Protein AF-A0AAJ1AAQ7-F1 (afdb_monomer)

Radius of gyration: 26.64 Å; Cα contacts (8 Å, |Δi|>4): 110; chains: 1; bounding box: 51×43×92 Å

Secondary structure 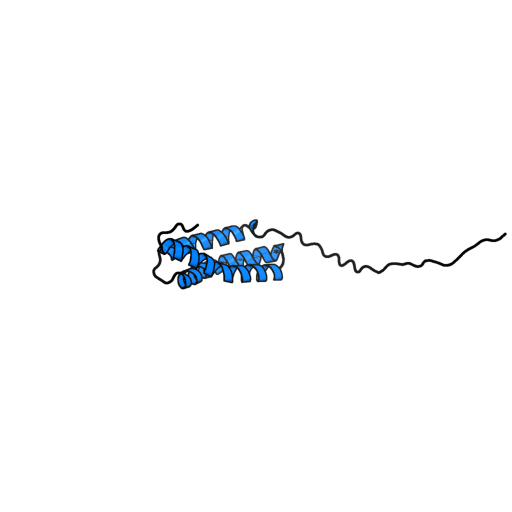(DSSP, 8-state):
-------------------------PPPGGGSHHHHHHHHHHHHHHHHHTTSSS-HHHHHHHHHHTTHHHHHHHHHHHHHHT-HHHHHHHHHHHHHHHHHHHHHHHHHHHTT----

Foldseek 3Di:
DDDDDDDDPPPPDPPPPPPPPPVQPDDDLCPDVLVVVLVVQLVVQLVVLLPDDDQLLVSLLVSLVSSVVSLVVSLVVCCVRVNNVCSCVVSVVVSVVRSVLSSQLSVCVVVVHDSD

pLDDT: mean 84.9, std 18.65, range [39.56, 98.0]

Structure (mmCIF, N/CA/C/O backbone):
data_AF-A0AAJ1AAQ7-F1
#
_entry.id   AF-A0AAJ1AAQ7-F1
#
loop_
_atom_site.group_PDB
_atom_site.id
_atom_site.type_symbol
_atom_site.label_atom_id
_atom_site.label_alt_id
_atom_site.label_comp_id
_atom_site.label_asym_id
_atom_site.label_entity_id
_atom_site.label_seq_id
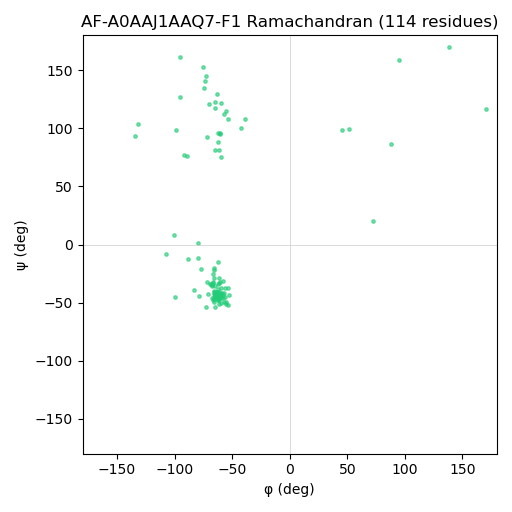_atom_site.pdbx_PDB_ins_code
_atom_site.Cartn_x
_atom_site.Cartn_y
_atom_site.Cartn_z
_atom_site.occupancy
_atom_site.B_iso_or_equiv
_atom_site.auth_seq_id
_atom_site.auth_comp_id
_atom_site.auth_asym_id
_atom_site.auth_atom_id
_atom_site.pdbx_PDB_model_num
ATOM 1 N N . MET A 1 1 ? 27.001 35.365 -73.542 1.00 43.84 1 MET A N 1
ATOM 2 C CA . MET A 1 1 ? 26.965 33.899 -73.308 1.00 43.84 1 MET A CA 1
ATOM 3 C C . MET A 1 1 ? 28.030 33.542 -72.273 1.00 43.84 1 MET A C 1
ATOM 5 O O . MET A 1 1 ? 29.065 34.190 -72.309 1.00 43.84 1 MET A O 1
ATOM 9 N N . LYS A 1 2 ? 27.779 32.520 -71.428 1.00 39.56 2 LYS A N 1
ATOM 10 C CA . LYS A 1 2 ? 28.478 32.114 -70.172 1.00 39.56 2 LYS A CA 1
ATOM 11 C C . LYS A 1 2 ? 27.906 32.835 -68.935 1.00 39.56 2 LYS A C 1
ATOM 13 O O . LYS A 1 2 ? 28.251 33.979 -68.701 1.00 39.56 2 LYS A O 1
ATOM 18 N N . ARG A 1 3 ? 26.845 32.361 -68.259 1.00 47.19 3 ARG A N 1
ATOM 19 C CA . ARG A 1 3 ? 26.641 31.109 -67.483 1.00 47.19 3 ARG A CA 1
ATOM 20 C C . ARG A 1 3 ? 27.742 30.877 -66.436 1.00 47.19 3 ARG A C 1
ATOM 22 O O . ARG A 1 3 ? 28.784 30.349 -66.794 1.00 47.19 3 ARG A O 1
ATOM 29 N N . LEU A 1 4 ? 27.484 31.214 -65.169 1.00 47.47 4 LEU A N 1
ATOM 30 C CA . LEU A 1 4 ? 27.125 30.261 -64.099 1.00 47.47 4 LEU A CA 1
ATOM 31 C C . LEU A 1 4 ? 27.141 30.970 -62.736 1.00 47.47 4 LEU A C 1
ATOM 33 O O . LEU A 1 4 ? 28.167 31.456 -62.275 1.00 47.47 4 LEU A O 1
ATOM 37 N N . VAL A 1 5 ? 25.961 31.020 -62.121 1.00 51.69 5 VAL A N 1
ATOM 38 C CA . VAL A 1 5 ? 25.718 31.423 -60.736 1.00 51.69 5 VAL A CA 1
ATOM 39 C C . VAL A 1 5 ? 26.277 30.328 -59.832 1.00 51.69 5 VAL A C 1
ATOM 41 O O . VAL A 1 5 ? 25.856 29.179 -59.936 1.00 51.69 5 VAL A O 1
ATOM 44 N N . ALA A 1 6 ? 27.217 30.678 -58.961 1.00 51.34 6 ALA A N 1
ATOM 45 C CA . ALA A 1 6 ? 27.731 29.796 -57.926 1.00 51.34 6 ALA A CA 1
ATOM 46 C C . ALA A 1 6 ? 27.805 30.576 -56.611 1.00 51.34 6 ALA A C 1
ATOM 48 O O . ALA A 1 6 ? 28.789 31.251 -56.335 1.00 51.34 6 ALA A O 1
ATOM 49 N N . LEU A 1 7 ? 26.749 30.483 -55.806 1.00 49.62 7 LEU A N 1
ATOM 50 C CA . LEU A 1 7 ? 26.828 30.721 -54.369 1.00 49.62 7 LEU A CA 1
ATOM 51 C C . LEU A 1 7 ? 26.107 29.562 -53.692 1.00 49.62 7 LEU A C 1
ATOM 53 O O . LEU A 1 7 ? 24.889 29.406 -53.767 1.00 49.62 7 LEU A O 1
ATOM 57 N N . ALA A 1 8 ? 26.942 28.684 -53.154 1.00 47.19 8 ALA A N 1
ATOM 58 C CA . ALA A 1 8 ? 26.595 27.430 -52.534 1.00 47.19 8 ALA A CA 1
ATOM 59 C C . ALA A 1 8 ? 25.775 27.669 -51.260 1.00 47.19 8 ALA A C 1
ATOM 61 O O . ALA A 1 8 ? 26.263 28.235 -50.285 1.00 47.19 8 ALA A O 1
ATOM 62 N N . PHE A 1 9 ? 24.537 27.180 -51.263 1.00 45.97 9 PHE A N 1
ATOM 63 C CA . PHE A 1 9 ? 23.791 26.892 -50.045 1.00 45.97 9 PHE A CA 1
ATOM 64 C C . PHE A 1 9 ? 24.414 25.656 -49.386 1.00 45.97 9 PHE A C 1
ATOM 66 O O . PHE A 1 9 ? 24.057 24.525 -49.704 1.00 45.97 9 PHE A O 1
ATOM 73 N N . ILE A 1 10 ? 25.360 25.863 -48.471 1.00 54.75 10 ILE A N 1
ATOM 74 C CA . ILE A 1 10 ? 25.807 24.814 -47.549 1.00 54.75 10 ILE A CA 1
ATOM 75 C C . ILE A 1 10 ? 24.947 24.935 -46.291 1.00 54.75 10 ILE A C 1
ATOM 77 O O . ILE A 1 10 ? 25.358 25.479 -45.272 1.00 54.75 10 ILE A O 1
ATOM 81 N N . ALA A 1 11 ? 23.711 24.448 -46.388 1.00 55.31 11 ALA A N 1
ATOM 82 C CA . ALA A 1 11 ? 22.919 24.066 -45.228 1.00 55.31 11 ALA A CA 1
ATOM 83 C C . ALA A 1 11 ? 23.226 22.592 -44.944 1.00 55.31 11 ALA A C 1
ATOM 85 O O . ALA A 1 11 ? 22.460 21.705 -45.310 1.00 55.31 11 ALA A O 1
ATOM 86 N N . VAL A 1 12 ? 24.394 22.316 -44.361 1.00 55.41 12 VAL A N 1
ATOM 87 C CA . VAL A 1 12 ? 24.720 20.962 -43.905 1.00 55.41 12 VAL A CA 1
ATOM 88 C C . VAL A 1 12 ? 24.459 20.906 -42.416 1.00 55.41 12 VAL A C 1
ATOM 90 O O . VAL A 1 12 ? 25.258 21.358 -41.604 1.00 55.41 12 VAL A O 1
ATOM 93 N N . ALA A 1 13 ? 23.272 20.370 -42.140 1.00 51.84 13 ALA A N 1
ATOM 94 C CA . ALA A 1 13 ? 22.946 19.542 -40.999 1.00 51.84 13 ALA A CA 1
ATOM 95 C C . ALA A 1 13 ? 23.481 20.059 -39.662 1.00 51.84 13 ALA A C 1
ATOM 97 O O . ALA A 1 13 ? 24.589 19.742 -39.231 1.00 51.84 13 ALA A O 1
ATOM 98 N N . SER A 1 14 ? 22.590 20.733 -38.931 1.00 42.47 14 SER A N 1
ATOM 99 C CA . SER A 1 14 ? 22.475 20.468 -37.503 1.00 42.47 14 SER A CA 1
ATOM 100 C C . SER A 1 14 ? 22.624 18.961 -37.315 1.00 42.47 14 SER A C 1
ATOM 102 O O . SER A 1 14 ? 21.748 18.200 -37.736 1.00 42.47 14 SER A O 1
ATOM 104 N N . VAL A 1 15 ? 23.755 18.535 -36.758 1.00 49.94 15 VAL A N 1
ATOM 105 C CA . VAL A 1 15 ? 23.908 17.199 -36.204 1.00 49.94 15 VAL A CA 1
ATOM 106 C C . VAL A 1 15 ? 22.885 17.180 -35.084 1.00 49.94 15 VAL A C 1
ATOM 108 O O . VAL A 1 15 ? 23.140 17.633 -33.969 1.00 49.94 15 VAL A O 1
ATOM 111 N N . GLY A 1 16 ? 21.656 16.803 -35.435 1.00 42.72 16 GLY A N 1
ATOM 112 C CA . GLY A 1 16 ? 20.669 16.399 -34.474 1.00 42.72 16 GLY A CA 1
ATOM 113 C C . GLY A 1 16 ? 21.384 15.322 -33.699 1.00 42.72 16 GLY A C 1
ATOM 114 O O . GLY A 1 16 ? 21.694 14.261 -34.237 1.00 42.72 16 GLY A O 1
ATOM 115 N N . CYS A 1 17 ? 21.742 15.637 -32.461 1.00 48.97 17 CYS A N 1
ATOM 116 C CA . CYS A 1 17 ? 21.951 14.624 -31.461 1.00 48.97 17 CYS A CA 1
ATOM 117 C C . CYS A 1 17 ? 20.585 13.950 -31.347 1.00 48.97 17 CYS A C 1
ATOM 119 O O . CYS A 1 17 ? 19.760 14.315 -30.510 1.00 48.97 17 CYS A O 1
ATOM 121 N N . GLU A 1 18 ? 20.301 13.039 -32.277 1.00 47.53 18 GLU A N 1
ATOM 122 C CA . GLU A 1 18 ? 19.253 12.056 -32.157 1.00 47.53 18 GLU A CA 1
ATOM 123 C C . GLU A 1 18 ? 19.720 11.198 -30.997 1.00 47.53 18 GLU A C 1
ATOM 125 O O . GLU A 1 18 ? 20.357 10.157 -31.136 1.00 47.53 18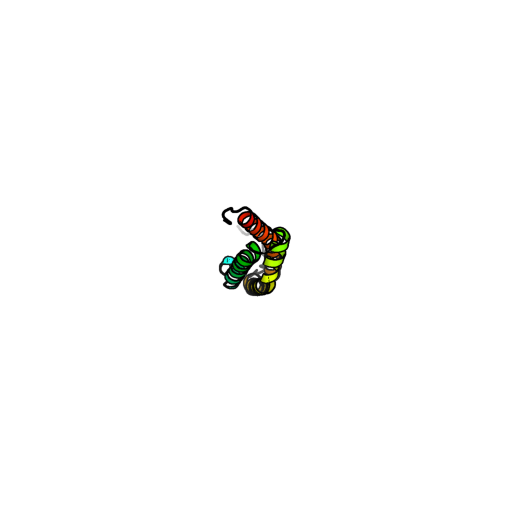 GLU A O 1
ATOM 130 N N . THR A 1 19 ? 19.455 11.705 -29.794 1.00 50.44 19 THR A N 1
ATOM 131 C CA . THR A 1 19 ? 19.328 10.846 -28.646 1.00 50.44 19 THR A CA 1
ATOM 132 C C . THR A 1 19 ? 18.169 9.962 -29.054 1.00 50.44 19 THR A C 1
ATOM 134 O O . THR A 1 19 ? 17.010 10.364 -28.943 1.00 50.44 19 THR A O 1
ATOM 137 N N . ALA A 1 20 ? 18.482 8.795 -29.615 1.00 49.62 20 ALA A N 1
ATOM 138 C CA . ALA A 1 20 ? 17.577 7.674 -29.689 1.00 49.62 20 ALA A CA 1
ATOM 139 C C . ALA A 1 20 ? 17.242 7.333 -28.235 1.00 49.62 20 ALA A C 1
ATOM 141 O O . ALA A 1 20 ? 17.770 6.398 -27.638 1.00 49.62 20 ALA A O 1
ATOM 142 N N . LYS A 1 21 ? 16.394 8.167 -27.622 1.00 47.75 21 LYS A N 1
ATOM 143 C CA . LYS A 1 21 ? 15.567 7.781 -26.506 1.00 47.75 21 LYS A CA 1
ATOM 144 C C . LYS A 1 21 ? 14.743 6.677 -27.119 1.00 47.75 21 LYS A C 1
ATOM 146 O O . LYS A 1 21 ? 13.769 6.938 -27.817 1.00 47.75 21 LYS A O 1
ATOM 151 N N . THR A 1 22 ? 15.190 5.445 -26.915 1.00 52.69 22 THR A N 1
ATOM 152 C CA . THR A 1 22 ? 14.293 4.310 -26.823 1.00 52.69 22 THR A CA 1
ATOM 153 C C . THR A 1 22 ? 13.136 4.814 -25.978 1.00 52.69 22 THR A C 1
ATOM 155 O O . THR A 1 22 ? 13.281 5.028 -24.773 1.00 52.69 22 THR A O 1
ATOM 158 N N . ALA A 1 23 ? 12.037 5.173 -26.640 1.00 54.94 23 ALA A N 1
ATOM 159 C CA . ALA A 1 23 ? 10.813 5.535 -25.973 1.00 54.94 23 ALA A CA 1
ATOM 160 C C . ALA A 1 23 ? 10.432 4.257 -25.240 1.00 54.94 23 ALA A C 1
ATOM 162 O O . ALA A 1 23 ? 9.954 3.310 -25.859 1.00 54.94 23 ALA A O 1
ATOM 163 N N . ARG A 1 24 ? 10.796 4.159 -23.955 1.00 59.53 24 ARG A N 1
ATOM 164 C CA . ARG A 1 24 ? 10.322 3.065 -23.119 1.00 59.53 24 ARG A CA 1
ATOM 165 C C . ARG A 1 24 ? 8.813 3.130 -23.232 1.00 59.53 24 ARG A C 1
ATOM 167 O O . ARG A 1 24 ? 8.220 4.142 -22.860 1.00 59.53 24 ARG A O 1
ATOM 174 N N . THR A 1 25 ? 8.227 2.096 -23.821 1.00 70.44 25 THR A N 1
ATOM 175 C CA . THR A 1 25 ? 6.783 1.946 -23.876 1.00 70.44 25 THR A CA 1
ATOM 176 C C . THR A 1 25 ? 6.306 1.963 -22.436 1.00 70.44 25 THR A C 1
ATOM 178 O O . THR A 1 25 ? 6.673 1.084 -21.659 1.00 70.44 25 THR A O 1
ATOM 181 N N . TYR A 1 26 ? 5.584 3.015 -22.062 1.00 79.81 26 TYR A N 1
ATOM 182 C CA . TYR A 1 26 ? 5.009 3.127 -20.733 1.00 79.81 26 TYR A CA 1
ATOM 183 C C . TYR A 1 26 ? 4.072 1.939 -20.523 1.00 79.81 26 TYR A C 1
ATOM 185 O O . TYR A 1 26 ? 3.153 1.728 -21.316 1.00 79.81 26 TYR A O 1
ATOM 193 N N . VAL A 1 27 ? 4.335 1.153 -19.484 1.00 85.81 27 VAL A N 1
ATOM 194 C CA . VAL A 1 27 ? 3.452 0.067 -19.069 1.00 85.81 27 VAL A CA 1
ATOM 195 C C . VAL A 1 27 ? 2.547 0.606 -17.980 1.00 85.81 27 VAL A C 1
ATOM 197 O O . VAL A 1 27 ? 3.018 1.163 -16.988 1.00 85.81 27 VAL A O 1
ATOM 200 N N . ASP A 1 28 ? 1.245 0.438 -18.167 1.00 91.44 28 ASP A N 1
ATOM 201 C CA . ASP A 1 28 ? 0.273 0.806 -17.151 1.00 91.44 28 ASP A CA 1
ATOM 202 C C . ASP A 1 28 ? 0.450 -0.071 -15.904 1.00 91.44 28 ASP A C 1
ATOM 204 O O . ASP A 1 28 ? 0.396 -1.302 -15.971 1.00 91.44 28 ASP A O 1
ATOM 208 N N . VAL A 1 29 ? 0.676 0.576 -14.762 1.00 92.38 29 VAL A N 1
ATOM 209 C CA . VAL A 1 2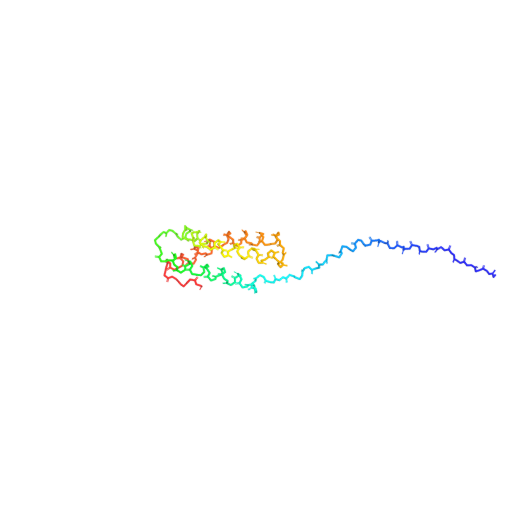9 ? 0.938 -0.083 -13.482 1.00 92.38 29 VAL A CA 1
ATOM 210 C C . VAL A 1 29 ? -0.241 -0.955 -13.057 1.00 92.38 29 VAL A C 1
ATOM 212 O O . VAL A 1 29 ? -0.022 -2.016 -12.475 1.00 92.38 29 VAL A O 1
ATOM 215 N N . GLU A 1 30 ? -1.473 -0.561 -13.385 1.00 92.88 30 GLU A N 1
ATOM 216 C CA . GLU A 1 30 ? -2.679 -1.300 -12.993 1.00 92.88 30 GLU A CA 1
ATOM 217 C C . GLU A 1 30 ? -2.766 -2.686 -13.645 1.00 92.88 30 GLU A C 1
ATOM 219 O O . GLU A 1 30 ? -3.398 -3.598 -13.110 1.00 92.88 30 GLU A O 1
ATOM 224 N N . THR A 1 31 ? -2.067 -2.875 -14.768 1.00 95.06 31 THR A N 1
ATOM 225 C CA . THR A 1 31 ? -1.995 -4.161 -15.474 1.00 95.06 31 THR A CA 1
ATOM 226 C C . THR A 1 31 ? -1.009 -5.145 -14.840 1.00 95.06 31 THR A C 1
ATOM 228 O O . THR A 1 31 ? -1.016 -6.330 -15.182 1.00 95.06 31 THR A O 1
ATOM 231 N N . LEU A 1 32 ? -0.168 -4.689 -13.903 1.00 95.56 32 LEU A N 1
ATOM 232 C CA . LEU A 1 32 ? 0.809 -5.543 -13.237 1.00 95.56 32 LEU A CA 1
ATOM 233 C C . LEU A 1 32 ? 0.124 -6.462 -12.209 1.00 95.56 32 LEU A C 1
ATOM 235 O O . LEU A 1 32 ? -0.675 -5.998 -11.386 1.00 95.56 32 LEU A O 1
ATOM 239 N N . PRO A 1 33 ? 0.465 -7.764 -12.163 1.00 97.31 33 PRO A N 1
ATOM 240 C CA . PRO A 1 33 ? -0.102 -8.676 -11.172 1.00 97.31 33 PRO A CA 1
ATOM 241 C C . PRO A 1 33 ? 0.233 -8.257 -9.731 1.00 97.31 33 PRO A C 1
ATOM 243 O O . PRO A 1 33 ? -0.565 -8.497 -8.819 1.00 97.31 33 PRO A O 1
ATOM 246 N N . GLU A 1 34 ? 1.372 -7.593 -9.519 1.00 98.00 34 GLU A N 1
ATOM 247 C CA . GLU A 1 34 ? 1.793 -7.033 -8.236 1.00 98.00 34 GLU A CA 1
ATOM 248 C C . GLU A 1 34 ? 0.892 -5.884 -7.781 1.00 98.00 34 GLU A C 1
ATOM 250 O O . GLU A 1 34 ? 0.643 -5.761 -6.582 1.00 98.00 34 GLU A O 1
ATOM 255 N N . TYR A 1 35 ? 0.341 -5.094 -8.710 1.00 96.81 35 TYR A N 1
ATOM 256 C CA . TYR A 1 35 ? -0.621 -4.048 -8.368 1.00 96.81 35 TYR A CA 1
ATOM 257 C C . TYR A 1 35 ? -1.897 -4.683 -7.816 1.00 96.81 35 TYR A C 1
ATOM 259 O O . TYR A 1 35 ? -2.323 -4.369 -6.705 1.00 96.81 35 TYR A O 1
ATOM 267 N N . GLY A 1 36 ? -2.440 -5.683 -8.517 1.00 97.00 36 GLY A N 1
ATOM 268 C CA . GLY A 1 36 ? -3.583 -6.452 -8.024 1.00 97.00 36 GLY A CA 1
ATOM 269 C C . GLY A 1 36 ? -3.304 -7.161 -6.690 1.00 97.00 36 GLY A C 1
ATOM 270 O O . GLY A 1 36 ? -4.176 -7.222 -5.824 1.00 97.00 36 GLY A O 1
ATOM 271 N N . ALA A 1 37 ? -2.092 -7.688 -6.486 1.00 97.81 37 ALA A N 1
ATOM 272 C CA . ALA A 1 37 ? -1.698 -8.306 -5.219 1.00 97.81 37 ALA A CA 1
ATOM 273 C C . ALA A 1 37 ? -1.637 -7.291 -4.071 1.00 97.81 37 ALA A C 1
ATOM 275 O O . ALA A 1 37 ? -2.106 -7.584 -2.968 1.00 97.81 37 ALA A O 1
ATOM 276 N N . HIS A 1 38 ? -1.112 -6.098 -4.341 1.00 97.75 38 HIS A N 1
ATOM 277 C CA . HIS A 1 38 ? -1.050 -5.014 -3.377 1.00 97.75 38 HIS A CA 1
ATOM 278 C C . HIS A 1 38 ? -2.450 -4.513 -2.999 1.00 97.75 38 HIS A C 1
ATOM 280 O O . HIS A 1 38 ? -2.780 -4.481 -1.815 1.00 97.75 38 HIS A O 1
ATOM 286 N N . GLN A 1 39 ? -3.327 -4.271 -3.980 1.00 96.94 39 GLN A N 1
ATOM 287 C CA . GLN A 1 39 ? -4.723 -3.886 -3.732 1.00 96.94 39 GLN A CA 1
ATOM 288 C C . GLN A 1 39 ? -5.481 -4.935 -2.904 1.00 96.94 39 GLN A C 1
ATOM 290 O O . GLN A 1 39 ? -6.185 -4.600 -1.951 1.00 96.94 39 GLN A O 1
ATOM 295 N N . ARG A 1 40 ? -5.284 -6.231 -3.192 1.00 97.44 40 ARG A N 1
ATOM 296 C CA . ARG A 1 40 ? -5.857 -7.317 -2.376 1.00 97.44 40 ARG A CA 1
ATOM 297 C C . ARG A 1 40 ? -5.338 -7.303 -0.940 1.00 97.44 40 ARG A C 1
ATOM 299 O O . ARG A 1 40 ? -6.112 -7.574 -0.021 1.00 97.44 40 ARG A O 1
ATOM 306 N N . CYS A 1 41 ? -4.055 -6.998 -0.734 1.00 97.69 41 CYS A N 1
ATOM 307 C CA . CYS A 1 41 ? -3.510 -6.836 0.609 1.00 97.69 41 CYS A CA 1
ATOM 308 C C . CYS A 1 41 ? -4.207 -5.686 1.342 1.00 97.69 41 CYS A C 1
ATOM 310 O O . CYS A 1 41 ? -4.735 -5.911 2.431 1.00 97.69 41 CYS A O 1
ATOM 312 N N . LEU A 1 42 ? -4.283 -4.501 0.727 1.00 96.38 42 LEU A N 1
ATOM 313 C CA . LEU A 1 42 ? -4.915 -3.323 1.329 1.00 96.38 42 LEU A CA 1
ATOM 314 C C . LEU A 1 42 ? -6.379 -3.600 1.688 1.00 96.38 42 LEU A C 1
ATOM 316 O O . LEU A 1 42 ? -6.792 -3.348 2.820 1.00 96.38 42 LEU A O 1
ATOM 320 N N . GLY A 1 43 ? -7.145 -4.207 0.776 1.00 95.44 43 GLY A N 1
ATOM 321 C CA . GLY A 1 43 ? -8.533 -4.599 1.032 1.00 95.44 43 GLY A CA 1
ATOM 322 C C . GLY A 1 43 ? -8.665 -5.585 2.198 1.00 95.44 43 GLY A C 1
ATOM 323 O O . GLY A 1 43 ? -9.492 -5.392 3.091 1.00 95.44 43 GLY A O 1
ATOM 324 N N . ARG A 1 44 ? -7.801 -6.610 2.255 1.00 96.38 44 ARG A N 1
ATOM 325 C CA . ARG A 1 44 ? -7.783 -7.578 3.363 1.00 96.38 44 ARG A CA 1
ATOM 326 C C . ARG A 1 44 ? -7.457 -6.907 4.696 1.00 96.38 44 ARG A C 1
ATOM 328 O O . ARG A 1 44 ? -8.153 -7.161 5.676 1.00 96.38 44 ARG A O 1
ATOM 335 N N . GLN A 1 45 ? -6.421 -6.071 4.747 1.00 96.62 45 GLN A N 1
ATOM 336 C CA . GLN A 1 45 ? -6.023 -5.397 5.985 1.00 96.62 45 GLN A CA 1
ATOM 337 C C . GLN A 1 45 ? -7.095 -4.408 6.442 1.00 96.62 45 GLN A C 1
ATOM 339 O O . GLN A 1 45 ? -7.455 -4.400 7.614 1.00 96.62 45 GLN A O 1
ATOM 344 N N . THR A 1 46 ? -7.706 -3.668 5.521 1.00 95.12 46 THR A N 1
ATOM 345 C CA . THR A 1 46 ? -8.845 -2.787 5.819 1.00 95.12 46 THR A CA 1
ATOM 346 C C . THR A 1 46 ? -10.012 -3.560 6.443 1.00 95.12 46 THR A C 1
ATOM 348 O O . THR A 1 46 ? -10.582 -3.138 7.451 1.00 95.12 46 THR A O 1
ATOM 351 N N . ALA A 1 47 ? -10.345 -4.739 5.909 1.00 93.56 47 ALA A N 1
ATOM 352 C CA . ALA A 1 47 ? -11.405 -5.588 6.453 1.00 93.56 47 ALA A CA 1
ATOM 353 C C . ALA A 1 47 ? -11.078 -6.155 7.849 1.00 93.56 47 ALA A C 1
ATOM 355 O O . ALA A 1 47 ? -11.984 -6.332 8.666 1.00 93.56 47 ALA A O 1
ATOM 356 N N . ILE A 1 48 ? -9.802 -6.431 8.134 1.00 95.06 48 ILE A N 1
ATOM 357 C CA . ILE A 1 48 ? -9.335 -6.890 9.451 1.00 95.06 48 ILE A CA 1
ATOM 358 C C . ILE A 1 48 ? -9.377 -5.733 10.456 1.00 95.06 48 ILE A C 1
ATOM 360 O O . ILE A 1 48 ? -10.014 -5.838 11.505 1.00 95.06 48 ILE A O 1
ATOM 364 N N . TYR A 1 49 ? -8.736 -4.612 10.125 1.00 95.62 49 TYR A N 1
ATOM 365 C CA . TYR A 1 49 ? -8.541 -3.497 11.047 1.00 95.62 49 TYR A CA 1
ATOM 366 C C . TYR A 1 49 ? -9.790 -2.633 11.243 1.00 95.62 49 TYR A C 1
ATOM 368 O O . TYR A 1 49 ? -9.923 -2.010 12.292 1.00 95.62 49 TYR A O 1
ATOM 376 N N . SER A 1 50 ? -10.767 -2.650 10.330 1.00 93.69 50 SER A N 1
ATOM 377 C CA . SER A 1 50 ? -12.050 -1.956 10.550 1.00 93.69 50 SER A CA 1
ATOM 378 C C . SER A 1 50 ? -12.790 -2.440 11.807 1.00 93.69 50 SER A C 1
ATOM 380 O O . SER A 1 50 ? -13.435 -1.649 12.503 1.00 93.69 50 SER A O 1
ATOM 382 N N . LYS A 1 51 ? -12.613 -3.720 12.157 1.00 92.12 51 LYS A N 1
ATOM 383 C CA . LYS A 1 51 ? -13.207 -4.377 13.331 1.00 92.12 51 LYS A CA 1
ATOM 384 C C . LYS A 1 51 ? -12.361 -4.246 14.600 1.00 92.12 51 LYS A C 1
ATOM 386 O O . LYS A 1 51 ? -12.842 -4.569 15.682 1.00 92.12 51 LYS A O 1
ATOM 391 N N . ALA A 1 52 ? -11.112 -3.798 14.484 1.00 93.81 52 ALA A N 1
ATOM 392 C CA . ALA A 1 52 ? -10.207 -3.664 15.619 1.00 93.81 52 ALA A CA 1
ATOM 393 C C . ALA A 1 52 ? -10.556 -2.439 16.480 1.00 93.81 52 ALA A C 1
ATOM 395 O O . ALA A 1 52 ? -11.105 -1.447 15.988 1.00 93.81 52 ALA A O 1
ATOM 396 N N . ALA A 1 53 ? -10.221 -2.492 17.768 1.00 93.38 53 ALA A N 1
ATOM 397 C CA . ALA A 1 53 ? -10.264 -1.320 18.637 1.00 93.38 53 ALA A CA 1
ATOM 398 C C . ALA A 1 53 ? -9.098 -0.374 18.302 1.00 93.38 53 ALA A C 1
ATOM 400 O O . ALA A 1 53 ? -7.991 -0.834 18.031 1.00 93.38 53 ALA A O 1
ATOM 401 N N . GLY A 1 54 ? -9.349 0.935 18.321 1.00 93.56 54 GLY A N 1
ATOM 402 C CA . GLY A 1 54 ? -8.348 1.958 18.006 1.00 93.56 54 GLY A CA 1
ATOM 403 C C . GLY A 1 54 ? -8.906 3.086 17.146 1.00 93.56 54 GLY A C 1
ATOM 404 O O . GLY A 1 54 ? -10.033 3.001 16.636 1.00 93.56 54 GLY A O 1
ATOM 405 N N . SER A 1 55 ? -8.120 4.154 16.993 1.00 96.19 55 SER A N 1
ATOM 406 C CA . SER A 1 55 ? -8.509 5.271 16.136 1.00 96.19 55 SER A CA 1
ATOM 407 C C . SER A 1 55 ? -8.399 4.885 14.651 1.00 96.19 55 SER A C 1
ATOM 409 O O . SER A 1 55 ? -7.497 4.134 14.273 1.00 96.19 55 SER A O 1
ATOM 411 N N . PRO A 1 56 ? -9.284 5.388 13.768 1.00 96.12 56 PRO A N 1
ATOM 412 C CA . PRO A 1 56 ? -9.216 5.070 12.341 1.00 96.12 56 PRO A CA 1
ATOM 413 C C . PRO A 1 56 ? -7.866 5.407 11.702 1.00 96.12 56 PRO A C 1
ATOM 415 O O . PRO A 1 56 ? -7.386 4.648 10.866 1.00 96.12 56 PRO A O 1
ATOM 418 N N . LEU A 1 57 ? -7.242 6.515 12.115 1.00 95.69 57 LEU A N 1
ATOM 419 C CA . LEU A 1 57 ? -5.956 6.951 11.576 1.00 95.69 57 LEU A CA 1
ATOM 420 C C . LEU A 1 57 ? -4.825 5.984 11.945 1.00 95.69 57 LEU A C 1
ATOM 422 O O . LEU A 1 57 ? -4.080 5.562 11.064 1.00 95.69 57 LEU A O 1
ATOM 426 N N . GLU A 1 58 ? -4.727 5.587 13.217 1.00 96.94 58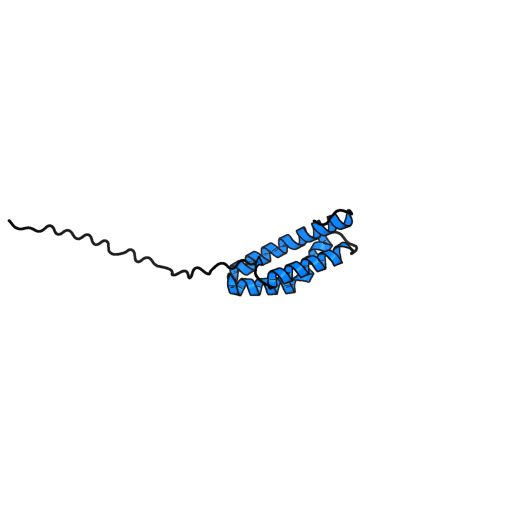 GLU A N 1
ATOM 427 C CA . GLU A 1 58 ? -3.733 4.598 13.657 1.00 96.94 58 GLU A CA 1
ATOM 428 C C . GLU A 1 58 ? -3.927 3.268 12.932 1.00 96.94 58 GLU A C 1
ATOM 430 O O . GLU A 1 58 ? -2.977 2.689 12.408 1.00 96.94 58 GLU A O 1
ATOM 435 N N . LEU A 1 59 ? -5.176 2.807 12.843 1.00 97.19 59 LEU A N 1
ATOM 436 C CA . LEU A 1 59 ? -5.512 1.557 12.173 1.00 97.19 59 LEU A CA 1
ATOM 437 C C . LEU A 1 59 ? -5.212 1.613 10.668 1.00 97.19 59 LEU A C 1
ATOM 439 O O . LEU A 1 59 ? -4.753 0.619 10.111 1.00 97.19 59 LEU A O 1
ATOM 443 N N . GLY A 1 60 ? -5.410 2.763 10.017 1.00 96.00 60 GLY A N 1
ATOM 444 C CA . GLY A 1 60 ? -5.049 2.977 8.615 1.00 96.00 60 GLY A CA 1
ATOM 445 C C . GLY A 1 60 ? -3.543 2.914 8.364 1.00 96.00 60 GLY A C 1
ATOM 446 O O . GLY A 1 60 ? -3.108 2.257 7.418 1.00 96.00 60 GLY A O 1
ATOM 447 N N . ILE A 1 61 ? -2.740 3.515 9.248 1.00 95.88 61 ILE A N 1
ATOM 448 C CA . ILE A 1 61 ? -1.271 3.434 9.191 1.00 95.88 61 ILE A CA 1
ATOM 449 C C . ILE A 1 61 ? -0.811 1.981 9.354 1.00 95.88 61 ILE A C 1
ATOM 451 O O . ILE A 1 61 ? -0.014 1.496 8.552 1.00 95.88 61 ILE A O 1
ATOM 455 N N . ILE A 1 62 ? -1.342 1.266 10.351 1.00 96.00 62 ILE A N 1
ATOM 456 C CA . ILE A 1 62 ? -0.978 -0.135 10.607 1.00 96.00 62 ILE A CA 1
ATOM 457 C C . ILE A 1 62 ? -1.378 -1.023 9.420 1.00 96.00 62 ILE A C 1
ATOM 459 O O . ILE A 1 62 ? -0.578 -1.838 8.958 1.00 96.00 62 ILE A O 1
ATOM 463 N N . ALA A 1 63 ? -2.595 -0.854 8.898 1.00 95.94 63 ALA A N 1
ATOM 464 C CA . ALA A 1 63 ? -3.100 -1.630 7.772 1.00 95.94 63 ALA A CA 1
ATOM 465 C C . ALA A 1 63 ? -2.275 -1.413 6.493 1.00 95.94 63 ALA A C 1
ATOM 467 O O . ALA A 1 63 ? -1.944 -2.386 5.815 1.00 95.94 63 ALA A O 1
ATOM 468 N N . SER A 1 64 ? -1.905 -0.164 6.183 1.00 96.38 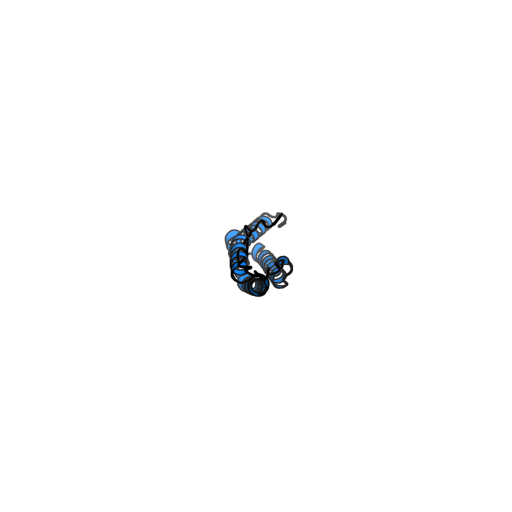64 SER A N 1
ATO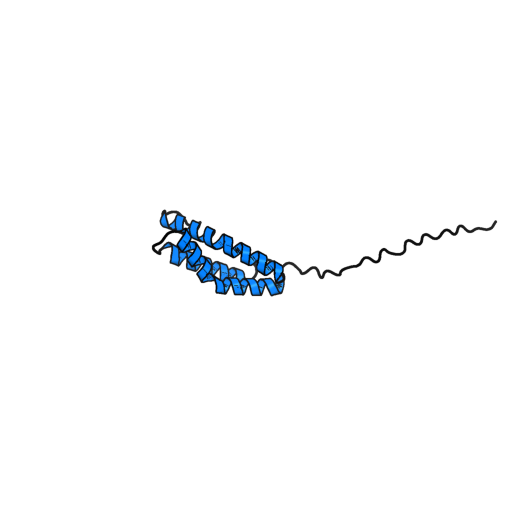M 469 C CA . SER A 1 64 ? -1.021 0.145 5.052 1.00 96.38 64 SER A CA 1
ATOM 470 C C . SER A 1 64 ? 0.378 -0.450 5.263 1.00 96.38 64 SER A C 1
ATOM 472 O O . SER A 1 64 ? 0.899 -1.128 4.377 1.00 96.38 64 SER A O 1
ATOM 474 N N . ALA A 1 65 ? 0.966 -0.293 6.455 1.00 96.38 65 ALA A N 1
ATOM 475 C CA . ALA A 1 65 ? 2.294 -0.828 6.769 1.00 96.38 65 ALA A CA 1
ATOM 476 C C . ALA A 1 65 ? 2.355 -2.365 6.684 1.00 96.38 65 ALA A C 1
ATOM 478 O O . ALA A 1 65 ? 3.354 -2.932 6.233 1.00 96.38 65 ALA A O 1
ATOM 479 N N . ALA A 1 66 ? 1.269 -3.059 7.037 1.00 96.94 66 ALA A N 1
ATOM 480 C CA . ALA A 1 66 ? 1.161 -4.511 6.893 1.00 96.94 66 ALA A CA 1
ATOM 481 C C . ALA A 1 66 ? 1.257 -4.990 5.427 1.00 96.94 66 ALA A C 1
ATOM 483 O O . ALA A 1 66 ? 1.496 -6.175 5.185 1.00 96.94 66 ALA A O 1
ATOM 484 N N . CYS A 1 67 ? 1.117 -4.088 4.450 1.00 97.50 67 CYS A N 1
ATOM 485 C CA . CYS A 1 67 ? 1.244 -4.371 3.021 1.00 97.50 67 CYS A CA 1
ATOM 486 C C . CYS A 1 67 ? 2.596 -3.964 2.411 1.00 97.50 67 CYS A C 1
ATOM 488 O O . CYS A 1 67 ? 2.766 -4.099 1.195 1.00 97.50 67 CYS A O 1
ATOM 490 N N . ASN A 1 68 ? 3.586 -3.564 3.222 1.00 96.62 68 ASN A N 1
ATOM 491 C CA . ASN A 1 68 ? 4.919 -3.155 2.755 1.00 96.62 68 ASN A CA 1
ATOM 492 C C . ASN A 1 68 ? 5.605 -4.201 1.859 1.00 96.62 68 ASN A C 1
ATOM 494 O O . ASN A 1 68 ? 6.241 -3.839 0.873 1.00 96.62 68 ASN A O 1
ATOM 498 N N . SER A 1 69 ? 5.444 -5.499 2.141 1.00 97.31 69 SER A N 1
ATOM 499 C CA . SER A 1 69 ? 6.025 -6.565 1.309 1.00 97.31 69 SER A CA 1
ATOM 500 C C . SER A 1 69 ? 5.458 -6.568 -0.115 1.00 97.31 69 SER A C 1
ATOM 502 O O . SER A 1 69 ? 6.203 -6.671 -1.087 1.00 97.31 69 SER A O 1
ATOM 504 N N . THR A 1 70 ? 4.141 -6.394 -0.253 1.00 97.81 70 THR A N 1
ATOM 505 C CA . THR A 1 70 ? 3.483 -6.279 -1.563 1.00 97.81 70 THR A CA 1
ATOM 506 C C . THR A 1 70 ? 3.791 -4.952 -2.256 1.00 97.81 70 THR A C 1
ATOM 508 O O . THR A 1 70 ? 3.926 -4.938 -3.476 1.00 97.81 70 THR A O 1
ATOM 511 N N . ARG A 1 71 ? 3.986 -3.861 -1.498 1.00 97.12 71 ARG A N 1
ATOM 512 C CA . ARG A 1 71 ? 4.418 -2.566 -2.047 1.00 97.12 71 ARG A CA 1
ATOM 513 C C . ARG A 1 71 ? 5.833 -2.643 -2.618 1.00 97.12 71 ARG A C 1
ATOM 515 O O . ARG A 1 71 ? 6.070 -2.166 -3.719 1.00 97.12 71 ARG A O 1
ATOM 522 N N . TYR A 1 72 ? 6.749 -3.312 -1.919 1.00 97.56 72 TYR A N 1
ATOM 523 C CA . TYR A 1 72 ? 8.111 -3.549 -2.402 1.00 97.56 72 TYR A CA 1
ATOM 524 C C . TYR A 1 72 ? 8.140 -4.428 -3.663 1.00 97.56 72 TYR A C 1
ATOM 526 O O . TYR A 1 72 ? 8.887 -4.157 -4.607 1.00 97.56 72 TYR A O 1
ATOM 534 N N . ALA A 1 73 ? 7.300 -5.468 -3.714 1.00 98.00 73 ALA A N 1
ATOM 535 C CA . ALA A 1 73 ? 7.147 -6.287 -4.916 1.00 98.00 73 ALA A CA 1
ATOM 536 C C . ALA A 1 73 ? 6.632 -5.453 -6.103 1.00 98.00 73 ALA A C 1
ATOM 538 O O . ALA A 1 73 ? 7.177 -5.549 -7.203 1.00 98.00 73 ALA A O 1
ATOM 539 N N . LEU A 1 74 ? 5.645 -4.585 -5.860 1.00 97.81 74 LEU A N 1
ATOM 540 C CA . LEU A 1 74 ? 5.126 -3.643 -6.848 1.00 97.81 74 LEU A CA 1
ATOM 541 C C . LEU A 1 74 ? 6.202 -2.656 -7.320 1.00 97.81 74 LEU A C 1
ATOM 543 O O . LEU A 1 74 ? 6.384 -2.500 -8.524 1.00 97.81 74 LEU A O 1
ATOM 547 N N . GLU A 1 75 ? 6.972 -2.051 -6.413 1.00 97.75 75 GLU A N 1
ATOM 548 C CA . GLU A 1 75 ? 8.092 -1.165 -6.767 1.00 97.75 75 GLU A CA 1
ATOM 549 C C . GLU A 1 75 ? 9.098 -1.883 -7.672 1.00 97.75 75 GLU A C 1
ATOM 551 O O . GLU A 1 75 ? 9.495 -1.369 -8.716 1.00 97.75 75 GLU A O 1
ATOM 556 N N . THR A 1 76 ? 9.449 -3.120 -7.320 1.00 97.88 76 THR A N 1
ATOM 557 C CA . THR A 1 76 ? 10.374 -3.950 -8.097 1.00 97.88 76 THR A CA 1
ATOM 558 C C . THR A 1 76 ? 9.825 -4.265 -9.491 1.00 97.88 76 THR A C 1
ATOM 560 O O . THR A 1 76 ? 10.575 -4.244 -10.470 1.00 97.88 76 THR A O 1
ATOM 563 N N . ALA A 1 77 ? 8.528 -4.555 -9.611 1.00 96.88 77 ALA A N 1
ATOM 564 C CA . ALA A 1 77 ? 7.879 -4.825 -10.891 1.00 96.88 77 ALA A CA 1
ATOM 565 C C . ALA A 1 77 ? 7.824 -3.571 -11.774 1.00 96.88 77 ALA A C 1
ATOM 567 O O . ALA A 1 77 ? 8.233 -3.615 -12.935 1.00 96.88 77 ALA A O 1
ATOM 568 N N . ILE A 1 78 ? 7.427 -2.429 -11.204 1.00 96.19 78 ILE A N 1
ATOM 569 C CA . ILE A 1 78 ? 7.401 -1.142 -11.906 1.00 96.19 78 ILE A CA 1
ATOM 570 C C . ILE A 1 78 ? 8.812 -0.748 -12.356 1.00 96.19 78 ILE A C 1
ATOM 572 O O . ILE A 1 78 ? 8.995 -0.288 -13.484 1.00 96.19 78 ILE A O 1
ATOM 576 N N . ALA A 1 79 ? 9.830 -0.969 -11.520 1.00 96.12 79 ALA A N 1
ATOM 577 C CA . ALA A 1 79 ? 11.210 -0.627 -11.848 1.00 96.12 79 ALA A CA 1
ATOM 578 C C . ALA A 1 79 ? 11.718 -1.375 -13.090 1.00 96.12 79 ALA A C 1
ATOM 580 O O . ALA A 1 79 ? 12.494 -0.811 -13.865 1.00 96.12 79 ALA A O 1
ATOM 581 N N . LYS A 1 80 ? 11.247 -2.611 -13.315 1.00 94.94 80 LYS A N 1
ATOM 582 C CA . LYS A 1 80 ? 11.586 -3.411 -14.502 1.00 94.94 80 LYS A CA 1
ATOM 583 C C . LYS A 1 80 ? 10.973 -2.856 -15.789 1.00 94.94 80 LYS A C 1
ATOM 585 O O . LYS A 1 80 ? 11.612 -2.956 -16.833 1.00 94.94 80 LYS A O 1
ATOM 590 N N . VAL A 1 81 ? 9.771 -2.276 -15.727 1.00 93.44 81 VAL A N 1
ATOM 591 C CA . VAL A 1 81 ?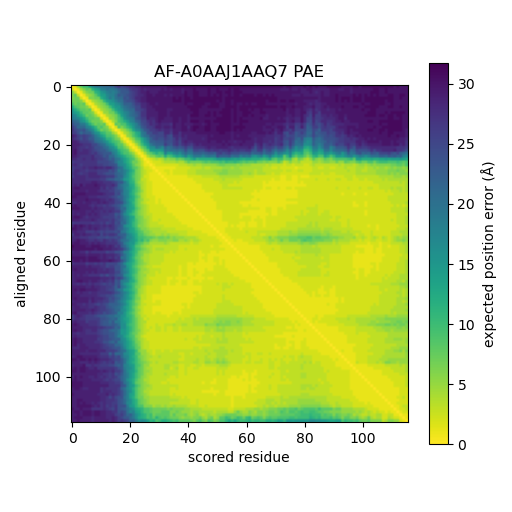 9.021 -1.837 -16.922 1.00 93.44 81 VAL A CA 1
ATOM 592 C C . VAL A 1 81 ? 9.132 -0.333 -17.194 1.00 93.44 81 VAL A C 1
ATOM 594 O O . VAL A 1 81 ? 9.447 0.070 -18.310 1.00 93.44 81 VAL A O 1
ATOM 597 N N . ASN A 1 82 ? 8.980 0.503 -16.165 1.00 92.06 82 ASN A N 1
ATOM 598 C CA . ASN A 1 82 ? 8.951 1.968 -16.270 1.00 92.06 82 ASN A CA 1
ATOM 599 C C . ASN A 1 82 ? 10.223 2.636 -15.719 1.00 92.06 82 ASN A C 1
ATOM 601 O O . ASN A 1 82 ? 10.448 3.831 -15.917 1.00 92.06 82 ASN A O 1
ATOM 605 N N . GLY A 1 83 ? 11.102 1.862 -15.081 1.00 93.12 83 GLY A N 1
ATOM 606 C CA . GLY A 1 83 ? 12.371 2.329 -14.532 1.00 93.12 83 GLY A CA 1
ATOM 607 C C . GLY A 1 83 ? 12.306 2.697 -13.042 1.00 93.12 83 GLY A C 1
ATOM 608 O O . GLY A 1 83 ? 11.235 2.986 -12.506 1.00 93.12 83 GLY A O 1
ATOM 609 N N . PRO A 1 84 ? 13.464 2.708 -12.358 1.00 94.38 84 PRO A N 1
ATOM 610 C CA . PRO A 1 84 ? 13.537 2.805 -10.897 1.00 94.38 84 PRO A CA 1
ATOM 611 C C . PRO A 1 84 ? 13.074 4.158 -10.345 1.00 94.38 84 PRO A C 1
ATOM 613 O O . PRO A 1 84 ? 12.452 4.205 -9.291 1.00 94.38 84 PRO A O 1
ATOM 616 N N . VAL A 1 85 ? 13.324 5.258 -11.065 1.00 93.94 85 VAL A N 1
ATOM 617 C CA . VAL A 1 85 ? 12.899 6.605 -10.636 1.00 93.94 85 VAL A CA 1
ATOM 618 C C . VAL A 1 85 ? 11.376 6.715 -10.615 1.00 93.94 85 VAL A C 1
ATOM 620 O O . VAL A 1 85 ? 10.806 7.209 -9.646 1.00 93.94 85 VAL A O 1
ATOM 623 N N . TYR A 1 86 ? 10.717 6.226 -11.669 1.00 93.88 86 TYR A N 1
ATOM 624 C CA . TYR A 1 86 ? 9.260 6.207 -11.736 1.00 93.88 86 TYR A CA 1
ATOM 625 C C . TYR A 1 86 ? 8.679 5.280 -10.662 1.00 93.88 86 TYR A C 1
ATOM 627 O O . TYR A 1 86 ? 7.753 5.678 -9.963 1.00 93.88 86 TYR A O 1
ATOM 635 N N . ALA A 1 87 ? 9.258 4.087 -10.488 1.00 95.56 87 ALA A N 1
ATOM 636 C CA . ALA A 1 87 ? 8.830 3.137 -9.465 1.00 95.56 87 ALA A CA 1
ATOM 637 C C . ALA A 1 87 ? 8.837 3.750 -8.063 1.00 95.56 87 ALA A C 1
ATOM 639 O O . ALA A 1 87 ? 7.809 3.730 -7.394 1.00 95.56 87 ALA A O 1
ATOM 640 N N . HIS A 1 88 ? 9.955 4.365 -7.673 1.00 95.00 88 HIS A N 1
ATOM 641 C CA . HIS A 1 88 ? 10.113 4.971 -6.357 1.00 95.00 88 HIS A CA 1
ATOM 642 C C . HIS A 1 88 ? 9.155 6.151 -6.130 1.00 95.00 88 HIS A C 1
ATOM 644 O O . HIS A 1 88 ? 8.546 6.280 -5.069 1.00 95.00 88 HIS A O 1
ATOM 650 N N . ALA A 1 89 ? 8.979 7.014 -7.139 1.00 94.12 89 ALA A N 1
ATOM 651 C CA . ALA A 1 89 ? 8.046 8.137 -7.052 1.00 94.12 89 ALA A CA 1
ATOM 652 C C . ALA A 1 89 ? 6.587 7.664 -6.925 1.00 94.12 89 ALA A C 1
ATOM 654 O O . ALA A 1 89 ? 5.816 8.211 -6.130 1.00 94.12 89 ALA A O 1
ATOM 655 N N . PHE A 1 90 ? 6.217 6.638 -7.694 1.00 94.44 90 PHE A N 1
ATOM 656 C CA . PHE A 1 90 ? 4.886 6.046 -7.672 1.00 94.44 90 PHE A CA 1
ATOM 657 C C . PHE A 1 90 ? 4.585 5.390 -6.318 1.00 94.44 90 PHE A C 1
ATOM 659 O O . PHE A 1 90 ? 3.598 5.749 -5.676 1.00 94.44 90 PHE A O 1
ATOM 666 N N . THR A 1 91 ? 5.448 4.490 -5.836 1.00 93.94 91 THR A N 1
ATOM 667 C CA . THR A 1 91 ? 5.221 3.786 -4.562 1.00 93.94 91 THR A CA 1
ATOM 668 C C . THR A 1 91 ? 5.327 4.706 -3.351 1.00 93.94 91 THR A C 1
ATOM 670 O O . THR A 1 91 ? 4.536 4.565 -2.421 1.00 93.94 91 THR A O 1
ATOM 673 N N . GLY A 1 92 ? 6.209 5.710 -3.386 1.00 92.44 92 GLY A N 1
ATOM 674 C CA . GLY A 1 92 ? 6.281 6.741 -2.347 1.00 92.44 92 GLY A CA 1
ATOM 675 C C . GLY A 1 92 ? 5.049 7.657 -2.296 1.00 92.44 92 GLY A C 1
ATOM 676 O O . GLY A 1 92 ? 4.738 8.225 -1.248 1.00 92.44 92 GLY A O 1
ATOM 677 N N . THR A 1 93 ? 4.324 7.807 -3.409 1.00 92.31 93 THR A N 1
ATOM 678 C CA . THR A 1 93 ? 3.037 8.526 -3.439 1.00 92.31 93 THR A CA 1
ATOM 679 C C . THR A 1 93 ? 1.912 7.643 -2.908 1.00 92.31 93 THR A C 1
ATOM 681 O O . THR A 1 93 ? 1.121 8.094 -2.080 1.00 92.31 93 THR A O 1
ATOM 684 N N . LEU A 1 94 ? 1.887 6.379 -3.335 1.00 91.94 94 LEU A N 1
ATOM 685 C CA . LEU A 1 94 ? 0.964 5.350 -2.857 1.00 91.94 94 LEU A CA 1
ATOM 686 C C . LEU A 1 94 ? 0.998 5.218 -1.331 1.00 91.94 94 LEU A C 1
ATOM 688 O O . LEU A 1 94 ? -0.033 5.386 -0.688 1.00 91.94 94 LEU A O 1
ATOM 692 N N . GLU A 1 95 ? 2.183 5.051 -0.739 1.00 90.94 95 GLU A N 1
ATOM 693 C CA . GLU A 1 95 ? 2.355 4.906 0.712 1.00 90.94 95 GLU A CA 1
ATOM 694 C C . GLU A 1 95 ? 1.686 6.037 1.511 1.00 90.94 95 GLU A C 1
ATOM 696 O O . GLU A 1 95 ? 0.999 5.788 2.503 1.00 90.94 95 GLU A O 1
ATOM 701 N N . LYS A 1 96 ? 1.831 7.289 1.056 1.00 88.31 96 LYS A N 1
ATOM 702 C CA . LYS A 1 96 ? 1.232 8.459 1.720 1.00 88.31 96 LYS A CA 1
ATOM 703 C C . LYS A 1 96 ? -0.294 8.466 1.629 1.00 88.31 96 LYS A C 1
ATOM 705 O O . LYS A 1 96 ? -0.971 8.925 2.549 1.00 88.31 96 LYS A O 1
ATOM 710 N N . GLN A 1 97 ? -0.838 7.998 0.509 1.00 93.62 97 GLN A N 1
ATOM 711 C CA . GLN A 1 97 ? -2.275 8.026 0.240 1.00 93.62 97 GLN A CA 1
ATOM 712 C C . GLN A 1 97 ? -3.005 6.845 0.883 1.00 93.62 97 GLN A C 1
ATOM 714 O O . GLN A 1 97 ? -4.091 7.027 1.432 1.00 93.62 97 GLN A O 1
ATOM 719 N N . GLU A 1 98 ? -2.401 5.657 0.866 1.00 94.31 98 GLU A N 1
ATOM 720 C CA . GLU A 1 98 ? -2.987 4.411 1.364 1.00 94.31 98 GLU A CA 1
ATOM 721 C C . GLU A 1 98 ? -3.443 4.516 2.818 1.00 94.31 98 GLU A C 1
ATOM 723 O O . GLU A 1 98 ? -4.582 4.174 3.126 1.00 94.31 98 GLU A O 1
ATOM 728 N N . ALA A 1 99 ? -2.587 5.017 3.715 1.00 93.88 99 ALA A N 1
ATOM 729 C CA . ALA A 1 99 ? -2.922 5.106 5.135 1.00 93.88 99 ALA A CA 1
ATOM 730 C C . ALA A 1 99 ? -4.168 5.975 5.372 1.00 93.88 99 ALA A C 1
ATOM 732 O O . ALA A 1 99 ? -5.060 5.598 6.132 1.00 93.88 99 ALA A O 1
ATOM 733 N N . THR A 1 100 ? -4.258 7.110 4.674 1.00 94.50 100 THR A N 1
ATOM 734 C CA . THR A 1 100 ? -5.393 8.038 4.780 1.00 94.50 100 THR A CA 1
ATOM 735 C C . THR A 1 100 ? -6.656 7.451 4.152 1.00 94.50 100 THR A C 1
ATOM 737 O O . THR A 1 100 ? -7.735 7.542 4.735 1.00 94.50 100 THR A O 1
ATOM 740 N N . MET A 1 101 ? -6.527 6.807 2.988 1.00 94.88 101 MET A N 1
ATOM 741 C CA . MET A 1 101 ? -7.633 6.129 2.311 1.00 94.88 101 MET A CA 1
ATOM 742 C C . MET A 1 101 ? -8.223 5.030 3.202 1.00 94.88 101 MET A C 1
ATOM 744 O O . MET A 1 101 ? -9.428 5.014 3.450 1.00 94.88 101 MET A O 1
ATOM 748 N N . ILE A 1 102 ? -7.373 4.152 3.741 1.00 95.81 102 ILE A N 1
ATOM 749 C CA . ILE A 1 102 ? -7.799 3.063 4.622 1.00 95.81 102 ILE A CA 1
ATOM 750 C C . ILE A 1 102 ? -8.418 3.621 5.904 1.00 95.81 102 ILE A C 1
ATOM 752 O O . ILE A 1 102 ? -9.473 3.147 6.324 1.00 95.81 102 ILE A O 1
ATOM 756 N N . ALA A 1 103 ? -7.814 4.648 6.509 1.00 96.12 103 ALA A N 1
ATOM 757 C CA . ALA A 1 103 ? -8.378 5.306 7.685 1.00 96.12 103 ALA A CA 1
ATOM 758 C C . ALA A 1 103 ? -9.794 5.841 7.418 1.00 96.12 103 ALA A C 1
ATOM 760 O O . ALA A 1 103 ? -10.683 5.662 8.250 1.00 96.12 103 ALA A O 1
ATOM 761 N N . GLY A 1 104 ? -10.025 6.439 6.244 1.00 95.50 104 GLY A N 1
ATOM 762 C CA . GLY A 1 104 ? -11.345 6.903 5.817 1.00 95.50 104 GLY A CA 1
ATOM 763 C C . GLY A 1 104 ? -12.363 5.766 5.706 1.00 95.50 104 GLY A C 1
ATOM 764 O O . GLY A 1 104 ? -13.468 5.873 6.237 1.00 95.50 104 GLY A O 1
ATOM 765 N N . VAL A 1 105 ? -11.978 4.645 5.091 1.00 95.12 105 VAL A N 1
ATOM 766 C CA . VAL A 1 105 ? -12.839 3.454 4.995 1.00 95.12 105 VAL A CA 1
ATOM 767 C C . VAL A 1 105 ? -13.154 2.888 6.382 1.00 95.12 105 VAL A C 1
ATOM 769 O O . VAL A 1 105 ? -14.310 2.608 6.694 1.00 95.12 105 VAL A O 1
ATOM 772 N N . ILE A 1 106 ? -12.153 2.766 7.256 1.00 95.31 106 ILE A N 1
ATOM 773 C CA . ILE A 1 106 ? -12.343 2.298 8.634 1.00 95.31 106 ILE A CA 1
ATOM 774 C C . ILE A 1 106 ? -13.291 3.228 9.401 1.00 95.31 106 ILE A C 1
ATOM 776 O O . ILE A 1 106 ? -14.156 2.743 10.132 1.00 95.31 106 ILE A O 1
ATOM 780 N N . ALA A 1 107 ? -13.161 4.545 9.229 1.00 95.94 107 ALA A N 1
ATOM 781 C CA . ALA A 1 107 ? -14.046 5.519 9.859 1.00 95.94 107 ALA A CA 1
ATOM 782 C C . ALA A 1 107 ? -15.504 5.341 9.406 1.00 95.94 107 ALA A C 1
ATOM 784 O O . ALA A 1 107 ? -16.389 5.278 10.260 1.00 95.94 107 ALA A O 1
ATOM 785 N N . LYS A 1 108 ? -15.747 5.175 8.096 1.00 95.19 108 LYS A N 1
ATOM 786 C CA . LYS A 1 108 ? -17.084 4.884 7.545 1.00 95.19 108 LYS A CA 1
ATOM 787 C C . LYS A 1 108 ? -17.685 3.616 8.159 1.00 95.19 108 LYS A C 1
ATOM 789 O O . LYS A 1 108 ? -18.794 3.657 8.686 1.00 95.19 108 LYS A O 1
ATOM 794 N N . VAL A 1 109 ? -16.927 2.515 8.186 1.00 93.81 109 VAL A N 1
ATOM 795 C CA . VAL A 1 109 ? -17.393 1.239 8.763 1.00 93.81 109 VAL A CA 1
ATOM 796 C C . VAL A 1 109 ? -17.743 1.392 10.243 1.00 93.81 109 VAL A C 1
ATOM 798 O O . VAL A 1 109 ? -18.786 0.918 10.687 1.00 93.81 109 VAL A O 1
ATOM 801 N N . LYS A 1 110 ? -16.903 2.087 11.019 1.00 91.81 110 LYS A N 1
ATOM 802 C CA . LYS A 1 110 ? -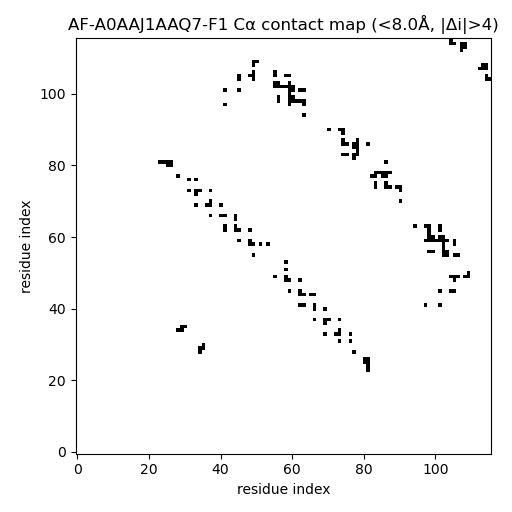17.161 2.336 12.446 1.00 91.81 110 LYS A CA 1
ATOM 803 C C . LYS A 1 110 ? -18.381 3.228 12.683 1.00 91.81 110 LYS A C 1
ATOM 805 O O . LYS A 1 110 ? -19.040 3.076 13.706 1.00 91.81 110 LYS A O 1
ATOM 810 N N . ALA A 1 111 ? -18.696 4.116 11.745 1.00 93.31 111 ALA A N 1
ATOM 811 C CA . ALA A 1 111 ? -19.908 4.929 11.758 1.00 93.31 111 ALA A CA 1
ATOM 812 C C . ALA A 1 111 ? -21.162 4.172 11.271 1.00 93.31 111 ALA A C 1
ATOM 814 O O . ALA A 1 111 ? -22.235 4.767 11.205 1.00 93.31 111 ALA A O 1
ATOM 815 N N . GLY A 1 112 ? -21.050 2.884 10.915 1.00 91.88 112 GLY A N 1
ATOM 816 C CA . GLY A 1 112 ? -22.157 2.091 10.371 1.00 91.88 112 GLY A CA 1
ATOM 817 C C . GLY A 1 112 ? -22.543 2.469 8.937 1.00 91.88 112 GLY A C 1
ATOM 818 O O . GLY A 1 112 ? -23.663 2.194 8.517 1.00 91.88 112 GLY A O 1
ATOM 819 N N . GLN A 1 113 ? -21.642 3.125 8.203 1.00 92.62 113 GLN A N 1
ATOM 820 C CA . GLN A 1 113 ? -21.846 3.555 6.820 1.00 92.62 113 GLN A CA 1
ATOM 821 C C . GLN A 1 113 ? -21.273 2.537 5.831 1.00 92.62 113 GLN A C 1
ATOM 823 O O . GLN A 1 113 ? -20.404 1.732 6.185 1.00 92.62 113 GLN A O 1
ATOM 828 N N . ASP A 1 114 ? -21.730 2.608 4.578 1.00 86.50 114 ASP A N 1
ATOM 829 C CA . ASP A 1 114 ? -21.121 1.835 3.498 1.00 86.50 114 ASP A CA 1
ATOM 830 C C . ASP A 1 114 ? -19.656 2.276 3.293 1.00 86.50 114 ASP A C 1
ATOM 832 O O . ASP A 1 114 ? -19.385 3.481 3.227 1.00 86.50 114 ASP A O 1
ATOM 836 N N . PRO A 1 115 ? -18.690 1.339 3.248 1.00 79.25 115 PRO A N 1
ATOM 837 C CA . PRO A 1 115 ? -17.278 1.659 3.063 1.00 79.25 115 PRO A CA 1
ATOM 838 C C . PRO A 1 115 ? -16.943 2.276 1.694 1.00 79.25 115 PRO A C 1
ATOM 840 O O . PRO A 1 115 ? -15.901 2.936 1.595 1.00 79.25 115 PRO A O 1
ATOM 843 N N . PHE A 1 116 ? -17.799 2.103 0.681 1.00 75.69 116 PHE A N 1
ATOM 844 C CA . PHE A 1 116 ? -17.604 2.561 -0.695 1.00 75.69 116 PHE A CA 1
ATOM 845 C C . PHE A 1 116 ? -18.543 3.729 -1.021 1.00 75.69 116 PHE A C 1
ATOM 847 O O . PHE A 1 116 ? -19.759 3.539 -1.211 1.00 75.69 116 PHE A O 1
#

Solvent-accessible surface area (backbone atoms only — not comparable to full-atom values): 6671 Å² total; per-residue (Å²): 137,85,90,81,94,83,80,82,85,79,81,76,66,82,78,69,79,73,71,78,66,74,74,68,68,80,63,67,62,81,77,36,70,41,41,54,50,29,53,51,40,45,53,52,30,42,65,56,45,43,76,48,89,76,55,37,59,59,41,8,44,52,29,41,59,75,32,48,70,37,49,51,50,28,33,55,54,36,26,74,59,64,30,59,70,55,16,53,56,50,48,60,49,46,60,66,47,44,18,56,53,38,12,51,32,27,42,29,46,69,72,74,41,76,65,122

Mean predicted aligned error: 10.85 Å

Organism: Rhizobium leguminosarum (NCBI:txid384)

Sequence (116 aa):
MKRLVALAFIAVASVGCETAKTARTYVDVETLPEYGAHQRCLGRQTAIYSKAAGSPLELGIIASAACNSTRYALETAIAKVNGPVYAHAFTGTLEKQEATMIAGVIAKVKAGQDPF